Protein AF-A0A426XTE2-F1 (afdb_monomer_lite)

Foldseek 3Di:
DDPPPQPQAPGQGCPVVDDWDWDPPDPDDPDDDPFPDKTKTKDWDDPVSCVRRPPPPPDPDDDDPPVPRFTKMWMWMWTQDPVRDTDIDIDIGGPDPDDDDDDHDDPDDDDDPDDD

InterPro domains:
  IPR008183 Aldose 1-/Glucose-6-phosphate 1-epimerase [PF01263] (3-113)
  IPR011013 Galactose mutarotase-like domain superfamily [SSF74650] (4-115)
  IPR014718 Glycoside hydrolase-type carbohydrate-binding [G3DSA:2.70.98.10] (1-116)

Secondary structure (DSSP, 8-state):
-----SSSPPTT-SGGGSPPEE-SSPPPPSS-----EEEEEEE---HHHHHHS--S-----SS--------EEEEEEEEE-TTS-EEEEEEEEE-SSS---------PPPP-S---

Radius of gyration: 17.94 Å; chains: 1; bounding box: 43×34×53 Å

Structure (mmCIF, N/CA/C/O backbone):
data_AF-A0A426XT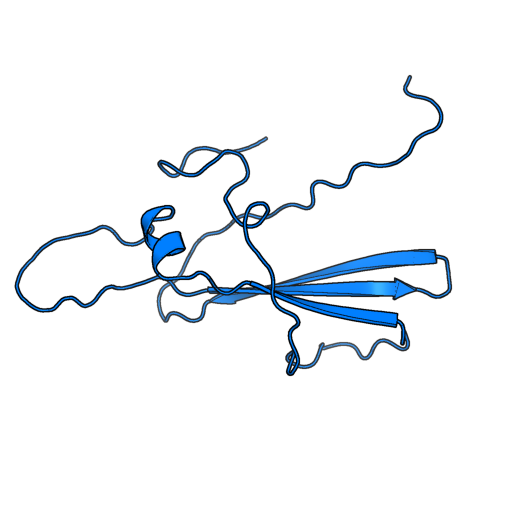E2-F1
#
_entry.id   AF-A0A426XTE2-F1
#
loop_
_atom_site.group_PDB
_atom_site.id
_atom_site.type_symbol
_atom_site.label_atom_id
_atom_site.label_alt_id
_atom_site.label_comp_id
_atom_site.label_asym_id
_atom_site.label_entity_id
_atom_site.label_seq_id
_atom_site.pdbx_PDB_ins_code
_atom_site.Cartn_x
_atom_site.Cartn_y
_atom_site.Cartn_z
_atom_site.occupancy
_atom_site.B_iso_or_equiv
_atom_site.auth_seq_id
_atom_site.auth_comp_id
_atom_site.auth_asym_id
_atom_site.auth_atom_id
_atom_site.pdbx_PDB_model_num
ATOM 1 N N . MET A 1 1 ? 4.806 19.778 3.319 1.00 34.09 1 MET A N 1
ATOM 2 C CA . MET A 1 1 ? 3.989 20.376 4.397 1.00 34.09 1 MET A CA 1
ATOM 3 C C . MET A 1 1 ? 3.361 19.242 5.183 1.00 34.09 1 MET A C 1
ATOM 5 O O . MET A 1 1 ? 2.519 18.538 4.646 1.00 34.09 1 MET A O 1
ATOM 9 N N . GLN A 1 2 ? 3.856 18.993 6.390 1.00 43.81 2 GLN A N 1
ATOM 10 C CA . GLN A 1 2 ? 3.394 17.918 7.259 1.00 43.81 2 GLN A CA 1
ATOM 11 C C . GLN A 1 2 ? 2.650 18.544 8.433 1.00 43.81 2 GLN A C 1
ATOM 13 O O . GLN A 1 2 ? 3.244 19.290 9.205 1.00 43.81 2 GLN A O 1
ATOM 18 N N . PHE A 1 3 ? 1.363 18.241 8.570 1.00 42.81 3 PHE A N 1
ATOM 19 C CA . PHE A 1 3 ? 0.604 18.603 9.759 1.00 42.81 3 PHE A CA 1
ATOM 20 C C . PHE A 1 3 ? 0.754 17.488 10.793 1.00 42.81 3 PHE A C 1
ATOM 22 O O . PHE A 1 3 ? -0.076 16.591 10.902 1.00 42.81 3 PHE A O 1
ATOM 29 N N . GLY A 1 4 ? 1.845 17.555 11.556 1.00 41.91 4 GLY A N 1
ATOM 30 C CA . GLY A 1 4 ? 1.867 17.009 12.908 1.00 41.91 4 GLY A CA 1
ATOM 31 C C . GLY A 1 4 ? 1.003 17.909 13.788 1.00 41.91 4 GLY A C 1
ATOM 32 O O . GLY A 1 4 ? 1.520 18.807 14.437 1.00 41.91 4 GLY A O 1
ATOM 33 N N . SER A 1 5 ? -0.319 17.756 13.726 1.00 43.84 5 SER A N 1
ATOM 34 C CA . SER A 1 5 ? -1.251 18.520 14.574 1.00 43.84 5 SER A CA 1
ATOM 35 C C . SER A 1 5 ? -2.279 17.651 15.296 1.00 43.84 5 SER A C 1
ATOM 37 O O . SER A 1 5 ? -3.168 18.183 15.952 1.00 43.84 5 SER A O 1
ATOM 39 N N . HIS A 1 6 ? -2.154 16.322 15.227 1.00 46.16 6 HIS A N 1
ATOM 40 C CA . HIS A 1 6 ? -3.089 15.396 15.866 1.00 46.16 6 HIS A CA 1
ATOM 41 C C . HIS A 1 6 ? -2.354 14.466 16.844 1.00 46.16 6 HIS A C 1
ATOM 43 O O . HIS A 1 6 ? -2.124 13.295 16.564 1.00 46.16 6 HIS A O 1
ATOM 49 N N . GLY A 1 7 ? -1.981 15.006 18.008 1.00 54.91 7 GLY A N 1
ATOM 50 C CA . GLY A 1 7 ? -1.572 14.215 19.177 1.00 54.91 7 GLY A CA 1
ATOM 51 C C . GLY A 1 7 ? -0.165 13.605 19.133 1.00 54.91 7 GLY A C 1
ATOM 52 O O . GLY A 1 7 ? 0.699 14.039 18.378 1.00 54.91 7 GLY A O 1
ATOM 53 N N . ASN A 1 8 ? 0.054 12.602 19.991 1.00 56.47 8 ASN A N 1
ATOM 54 C CA . ASN A 1 8 ? 1.337 11.935 20.270 1.00 56.47 8 ASN A CA 1
ATOM 55 C C . ASN A 1 8 ? 1.815 11.004 19.131 1.00 56.47 8 ASN A C 1
ATOM 57 O O . ASN A 1 8 ? 2.511 10.020 19.376 1.00 56.47 8 ASN A O 1
ATOM 61 N N . LEU A 1 9 ? 1.384 11.257 17.892 1.00 58.75 9 LEU A N 1
ATOM 62 C CA . LEU A 1 9 ? 1.730 10.412 16.759 1.00 58.75 9 LEU A CA 1
ATOM 63 C C . LEU A 1 9 ? 3.147 10.732 16.275 1.00 58.75 9 LEU A C 1
ATOM 65 O O . LEU A 1 9 ? 3.506 11.897 16.098 1.00 58.75 9 LEU A O 1
ATOM 69 N N . GLU A 1 10 ? 3.932 9.689 16.010 1.00 64.06 10 GLU A N 1
ATOM 70 C CA . GLU A 1 10 ? 5.252 9.815 15.396 1.00 64.06 10 GLU A CA 1
ATOM 71 C C . GLU A 1 10 ? 5.202 10.652 14.109 1.00 64.06 10 GLU A C 1
ATOM 73 O O . GLU A 1 10 ? 4.225 10.633 13.348 1.00 64.06 10 GLU A O 1
ATOM 78 N N . GLN A 1 11 ? 6.295 11.362 13.820 1.00 66.38 11 GLN A N 1
ATOM 79 C CA . GLN A 1 11 ? 6.432 12.078 12.559 1.00 66.38 11 GLN A CA 1
ATOM 80 C C . GLN A 1 11 ? 6.259 11.090 11.388 1.00 66.38 11 GLN A C 1
ATOM 82 O O . GLN A 1 11 ? 6.935 10.066 11.322 1.00 66.38 11 GLN A O 1
ATOM 87 N N . HIS A 1 12 ? 5.368 11.424 10.450 1.00 72.69 12 HIS A N 1
ATOM 88 C CA . HIS A 1 12 ? 4.931 10.612 9.294 1.00 72.69 12 HIS A CA 1
ATOM 89 C C . HIS A 1 12 ? 4.010 9.432 9.629 1.00 72.69 12 HIS A C 1
ATOM 91 O O . HIS A 1 12 ? 3.745 8.594 8.767 1.00 72.69 12 HIS A O 1
ATOM 97 N N . GLY A 1 13 ? 3.480 9.403 10.849 1.00 76.94 13 GLY A N 1
ATOM 98 C CA . GLY A 1 13 ? 2.649 8.321 11.343 1.00 76.94 13 GLY A CA 1
ATOM 99 C C . GLY A 1 13 ? 3.398 7.002 11.480 1.00 76.94 13 GLY A C 1
ATOM 100 O O . GLY A 1 13 ? 4.622 6.941 11.396 1.00 76.94 13 GLY A O 1
ATOM 101 N N . PHE A 1 14 ? 2.642 5.933 11.717 1.00 78.88 14 PHE A N 1
ATOM 102 C CA . PHE A 1 14 ? 3.186 4.654 12.181 1.00 78.88 14 PHE A CA 1
ATOM 103 C C . PHE A 1 14 ? 3.192 3.551 11.117 1.00 78.88 14 PHE A C 1
ATOM 105 O O . PHE A 1 14 ? 3.879 2.553 11.296 1.00 78.88 14 PHE A O 1
ATOM 112 N N . ALA A 1 15 ? 2.494 3.716 9.986 1.00 84.06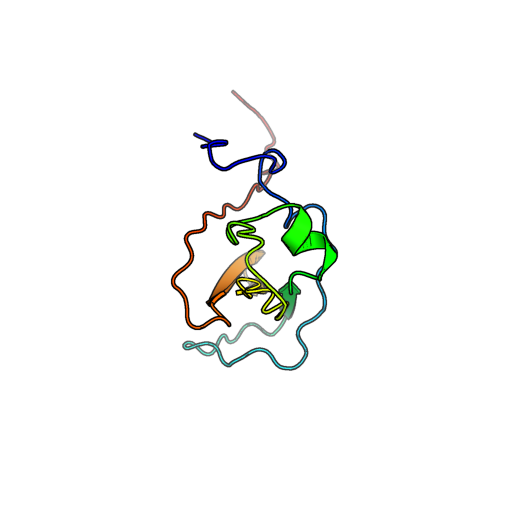 15 ALA A N 1
ATOM 113 C CA . ALA A 1 15 ? 2.346 2.656 8.978 1.00 84.06 15 ALA A CA 1
ATOM 114 C C . ALA A 1 15 ? 3.687 2.137 8.414 1.00 84.06 15 ALA A C 1
ATOM 116 O O . ALA A 1 15 ? 3.793 0.966 8.053 1.00 84.06 15 ALA A O 1
ATOM 117 N N . ARG A 1 16 ? 4.720 2.992 8.367 1.00 86.25 16 ARG A N 1
ATOM 118 C CA . ARG A 1 16 ? 6.090 2.635 7.947 1.00 86.25 16 ARG A CA 1
ATOM 119 C C . ARG A 1 16 ? 6.875 1.819 8.983 1.00 86.25 16 ARG A C 1
ATOM 121 O O . ARG A 1 16 ? 7.838 1.158 8.625 1.00 86.25 16 ARG A O 1
ATOM 128 N N . ASN A 1 17 ? 6.464 1.877 10.249 1.00 84.81 17 ASN A N 1
ATOM 129 C CA . ASN A 1 17 ? 7.133 1.263 11.400 1.00 84.81 17 ASN A CA 1
ATOM 130 C C . ASN A 1 17 ? 6.407 -0.011 11.861 1.00 84.81 17 ASN A C 1
ATOM 132 O O . ASN A 1 17 ? 6.524 -0.421 13.018 1.00 84.81 17 ASN A O 1
ATOM 136 N N . ARG A 1 18 ? 5.597 -0.605 10.979 1.00 85.38 18 ARG A N 1
ATOM 137 C CA . ARG A 1 18 ? 4.779 -1.785 11.257 1.00 85.38 18 ARG A CA 1
ATOM 138 C C . ARG A 1 18 ? 4.966 -2.847 10.198 1.00 85.38 18 ARG A C 1
ATOM 140 O O . ARG A 1 18 ? 5.305 -2.552 9.054 1.00 85.38 18 ARG A O 1
ATOM 147 N N . LEU A 1 19 ? 4.723 -4.090 10.600 1.00 88.31 19 LEU A N 1
ATOM 148 C CA . LEU A 1 19 ? 4.755 -5.223 9.693 1.00 88.31 19 LEU A CA 1
ATOM 149 C C . LEU A 1 19 ? 3.456 -5.274 8.885 1.00 88.31 19 LEU A C 1
ATOM 151 O O . LEU A 1 19 ? 2.360 -5.215 9.441 1.00 88.31 19 LEU A O 1
ATOM 155 N N . TRP A 1 20 ? 3.596 -5.407 7.570 1.00 93.31 20 TRP A N 1
ATOM 156 C CA . TRP A 1 20 ? 2.482 -5.646 6.660 1.00 93.31 20 TRP A CA 1
ATOM 157 C C . TRP A 1 20 ? 2.394 -7.138 6.371 1.00 93.31 20 TRP A C 1
ATOM 159 O O . TRP A 1 20 ? 3.414 -7.814 6.239 1.00 93.31 20 TRP A O 1
ATOM 169 N N . SER A 1 21 ? 1.174 -7.648 6.270 1.00 94.88 21 SER A N 1
ATOM 170 C CA . SER A 1 21 ? 0.923 -9.041 5.899 1.00 94.88 21 SER A CA 1
ATOM 171 C C . SER A 1 21 ? 0.647 -9.147 4.403 1.00 94.88 21 SER A C 1
ATOM 173 O O . SER A 1 21 ? 0.185 -8.183 3.795 1.00 94.88 21 SER A O 1
ATOM 175 N N . ILE A 1 22 ? 0.890 -10.315 3.808 1.00 96.19 22 ILE A N 1
ATOM 176 C CA . ILE A 1 22 ? 0.418 -10.613 2.449 1.00 96.19 22 ILE A CA 1
ATOM 177 C C . ILE A 1 22 ? -1.107 -10.765 2.501 1.00 96.19 22 ILE A C 1
ATOM 179 O O . ILE A 1 22 ? -1.622 -11.506 3.337 1.00 96.19 22 ILE A O 1
ATOM 183 N N . ASP A 1 23 ? -1.824 -10.060 1.627 1.00 94.94 23 ASP A N 1
ATOM 184 C CA . ASP A 1 23 ? -3.275 -10.196 1.490 1.00 94.94 23 ASP A CA 1
ATOM 185 C C . ASP A 1 23 ? -3.581 -11.340 0.516 1.00 94.94 23 ASP A C 1
ATOM 187 O O . ASP A 1 23 ? -3.374 -11.213 -0.691 1.00 94.94 23 ASP A O 1
ATOM 191 N N . THR A 1 24 ? -4.023 -12.484 1.038 1.00 92.69 24 THR A N 1
ATOM 192 C CA . THR A 1 24 ? -4.325 -13.676 0.228 1.00 92.69 24 THR A CA 1
ATOM 193 C C . THR A 1 24 ? -5.714 -13.642 -0.405 1.00 92.69 24 THR A C 1
ATOM 195 O O . THR A 1 24 ? -5.983 -14.443 -1.295 1.00 92.69 24 THR A O 1
ATOM 198 N N . ASP A 1 25 ? -6.587 -12.741 0.049 1.00 91.31 25 ASP A N 1
ATOM 199 C CA . ASP A 1 25 ? -7.948 -12.567 -0.466 1.00 91.31 25 ASP A CA 1
ATOM 200 C C . ASP A 1 25 ? -8.246 -11.072 -0.696 1.00 91.31 25 ASP A C 1
ATOM 202 O O . ASP A 1 25 ? -9.099 -10.467 -0.033 1.00 91.31 25 ASP A O 1
ATOM 206 N N . PRO A 1 26 ? -7.490 -10.413 -1.597 1.00 89.19 26 PRO A N 1
ATOM 207 C CA . PRO A 1 26 ? -7.680 -9.001 -1.852 1.00 89.19 26 PRO A CA 1
ATOM 208 C C . PRO A 1 26 ? -8.992 -8.797 -2.622 1.00 89.19 26 PRO A C 1
ATOM 210 O O . PRO A 1 26 ? -9.240 -9.476 -3.623 1.00 89.19 26 PRO A O 1
ATOM 213 N N . PRO A 1 27 ? -9.813 -7.795 -2.257 1.00 87.19 27 PRO A N 1
ATOM 214 C CA . PRO A 1 27 ? -11.024 -7.497 -3.004 1.00 87.19 27 PRO A CA 1
ATOM 215 C C . PRO A 1 27 ? -10.679 -7.150 -4.460 1.00 87.19 27 PRO A C 1
ATOM 217 O O . PRO A 1 27 ? -9.629 -6.528 -4.708 1.00 87.19 27 PRO A O 1
ATOM 220 N N . PRO A 1 28 ? -11.557 -7.492 -5.420 1.00 85.75 28 PRO A N 1
ATOM 221 C CA . PRO A 1 28 ? -11.297 -7.277 -6.834 1.00 85.75 28 PRO A CA 1
ATOM 222 C C . PRO A 1 28 ? -11.050 -5.796 -7.124 1.00 85.75 28 PRO A C 1
ATOM 224 O O . PRO A 1 28 ? -11.596 -4.900 -6.471 1.00 85.75 28 PRO A O 1
ATOM 227 N N . PHE A 1 29 ? -10.184 -5.533 -8.096 1.00 81.00 29 PHE A N 1
ATOM 228 C CA . PHE A 1 29 ? -9.976 -4.180 -8.592 1.00 81.00 29 PHE A CA 1
ATOM 229 C C . PHE A 1 29 ? -11.041 -3.853 -9.645 1.00 81.00 29 PHE A C 1
ATOM 231 O O . PHE A 1 29 ? -11.451 -4.751 -10.381 1.00 81.00 29 PHE A O 1
ATOM 238 N N . PRO A 1 30 ? -11.476 -2.583 -9.752 1.00 74.75 30 PRO A N 1
ATOM 239 C CA . PRO A 1 30 ? -12.448 -2.176 -10.769 1.00 74.75 30 PRO A CA 1
ATOM 240 C C . PRO A 1 30 ? -11.951 -2.428 -12.196 1.00 74.75 30 PRO A C 1
ATOM 242 O O . PRO A 1 30 ? -12.743 -2.628 -13.110 1.00 7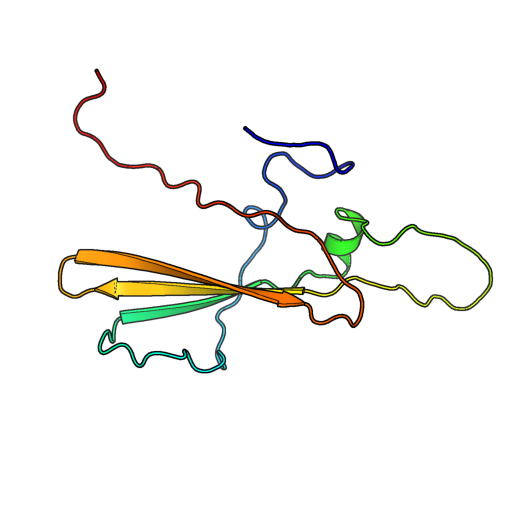4.75 30 PRO A O 1
ATOM 245 N N . THR A 1 31 ? -10.631 -2.408 -12.386 1.00 74.69 31 THR A N 1
ATOM 246 C CA . THR A 1 31 ? -9.969 -2.643 -13.664 1.00 74.69 31 THR A CA 1
ATOM 247 C C . THR A 1 31 ? -9.153 -3.927 -13.604 1.00 74.69 31 THR A C 1
ATOM 249 O O . THR A 1 31 ? -8.366 -4.157 -12.682 1.00 74.69 31 THR A O 1
ATOM 252 N N . VAL A 1 32 ? -9.338 -4.781 -14.610 1.00 69.69 32 VAL A N 1
ATOM 253 C CA . VAL A 1 32 ? -8.538 -5.996 -14.769 1.00 69.69 32 VAL A CA 1
ATOM 254 C C . VAL A 1 32 ? -7.201 -5.598 -15.387 1.00 69.69 32 VAL A C 1
ATOM 256 O O . VAL A 1 32 ? -7.139 -5.136 -16.523 1.00 69.69 32 VAL A O 1
ATOM 259 N N . SER A 1 33 ? -6.128 -5.748 -14.618 1.00 73.81 33 SER A N 1
ATOM 260 C CA . SER A 1 33 ? -4.760 -5.551 -15.093 1.00 73.81 33 SER A CA 1
ATOM 261 C C . SER A 1 33 ? -4.265 -6.823 -15.784 1.00 73.81 33 SER A C 1
ATOM 263 O O . SER A 1 33 ? -4.389 -7.913 -15.229 1.00 73.81 33 SER A O 1
ATOM 265 N N . SER A 1 34 ? -3.637 -6.689 -16.953 1.00 80.38 34 SER A N 1
ATOM 266 C CA . SER A 1 34 ? -2.929 -7.789 -17.623 1.00 80.38 34 SER A CA 1
ATOM 267 C C . SER A 1 34 ? -1.570 -8.117 -16.987 1.00 80.38 34 SER A C 1
ATOM 269 O O . SER A 1 34 ? -0.945 -9.111 -17.361 1.00 80.38 34 SER A O 1
ATOM 271 N N . ASN A 1 35 ? -1.091 -7.292 -16.049 1.00 82.12 35 ASN A N 1
ATOM 272 C CA . ASN A 1 35 ? 0.186 -7.505 -15.373 1.00 82.12 35 ASN A CA 1
ATOM 273 C C . ASN A 1 35 ? 0.093 -8.708 -14.430 1.00 82.12 35 ASN A C 1
ATOM 275 O O . ASN A 1 35 ? -0.798 -8.781 -13.583 1.00 82.12 35 ASN A O 1
ATOM 279 N N . LYS A 1 36 ? 1.039 -9.640 -14.574 1.00 84.62 36 LYS A N 1
ATOM 280 C CA . LYS A 1 36 ? 1.094 -10.897 -13.807 1.00 84.62 36 LYS A CA 1
ATOM 281 C C . LYS A 1 36 ? 2.037 -10.840 -12.603 1.00 84.62 36 LYS A C 1
ATOM 283 O O . LYS A 1 36 ? 1.969 -11.712 -11.747 1.00 84.62 36 LYS A O 1
ATOM 288 N N . ALA A 1 37 ? 2.914 -9.838 -12.545 1.00 93.75 37 ALA A N 1
ATOM 289 C CA . ALA A 1 37 ? 3.859 -9.639 -11.453 1.00 93.75 37 ALA A CA 1
ATOM 290 C C . ALA A 1 37 ? 3.311 -8.588 -10.481 1.00 93.75 37 ALA A C 1
ATOM 292 O O . ALA A 1 37 ? 3.468 -7.384 -10.694 1.00 93.75 37 ALA A O 1
ATOM 293 N N . PHE A 1 38 ? 2.638 -9.043 -9.428 1.00 93.75 38 PHE A N 1
ATOM 294 C CA . PHE A 1 38 ? 2.134 -8.176 -8.370 1.00 93.75 38 PHE A CA 1
ATOM 295 C C . PHE A 1 38 ? 2.164 -8.876 -7.010 1.00 93.75 38 PHE A C 1
ATOM 297 O O . PHE A 1 38 ? 2.204 -10.102 -6.931 1.00 93.75 38 PHE A O 1
ATOM 304 N N . ILE A 1 39 ? 2.124 -8.077 -5.947 1.00 95.69 39 ILE A N 1
ATOM 305 C CA . ILE A 1 39 ? 1.886 -8.533 -4.578 1.00 95.69 39 ILE A CA 1
ATOM 306 C C . ILE A 1 39 ? 0.861 -7.618 -3.916 1.00 95.69 39 ILE A C 1
ATOM 308 O O . ILE A 1 39 ? 0.885 -6.397 -4.106 1.00 95.69 39 ILE A O 1
ATOM 312 N N . ASP A 1 40 ? -0.038 -8.219 -3.147 1.00 96.00 40 ASP A N 1
ATOM 313 C CA . ASP A 1 40 ? -0.987 -7.509 -2.304 1.00 96.00 40 ASP A CA 1
ATOM 314 C C . ASP A 1 40 ? -0.541 -7.580 -0.852 1.00 96.00 40 ASP A C 1
ATOM 316 O O . ASP A 1 40 ? -0.246 -8.651 -0.323 1.00 96.00 40 ASP A O 1
ATOM 320 N N . LEU A 1 41 ? -0.499 -6.417 -0.215 1.00 96.31 41 LEU A N 1
ATOM 321 C CA . LEU A 1 41 ? -0.162 -6.258 1.185 1.00 96.31 41 LEU A CA 1
ATOM 322 C C . LEU A 1 41 ? -1.342 -5.637 1.924 1.00 96.31 41 LEU A C 1
ATOM 324 O O . LEU A 1 41 ? -2.039 -4.767 1.394 1.00 96.31 41 LEU A O 1
ATOM 328 N N . ILE A 1 42 ? -1.524 -6.041 3.174 1.00 94.94 42 ILE A N 1
ATOM 329 C CA . ILE A 1 42 ? -2.532 -5.501 4.072 1.00 94.94 42 ILE A CA 1
ATOM 330 C C . ILE A 1 42 ? -1.921 -5.156 5.424 1.00 94.94 42 ILE A C 1
ATOM 332 O O . ILE A 1 42 ? -1.194 -5.939 6.038 1.00 94.94 42 ILE A O 1
ATOM 336 N N . PHE A 1 43 ? -2.257 -3.964 5.894 1.00 90.94 43 PHE A N 1
ATOM 337 C CA . PHE A 1 43 ? -2.023 -3.509 7.247 1.00 90.94 43 PHE A CA 1
ATOM 338 C C . PHE A 1 43 ? -3.366 -3.394 7.970 1.00 90.94 43 PHE A C 1
ATOM 340 O O . PHE A 1 43 ? -4.276 -2.681 7.529 1.00 90.94 43 PHE A O 1
ATOM 347 N N . LYS A 1 44 ? -3.472 -4.125 9.082 1.00 85.56 44 LYS A N 1
ATOM 348 C CA . LYS A 1 44 ? -4.581 -4.063 10.033 1.00 85.56 44 LYS A CA 1
ATOM 349 C C . LYS A 1 44 ? -4.004 -3.589 11.370 1.00 85.56 44 LYS A C 1
ATOM 351 O O . LYS A 1 44 ? -3.126 -4.283 11.884 1.00 85.56 44 LYS A O 1
ATOM 356 N N . PRO A 1 45 ? -4.443 -2.442 11.911 1.00 73.56 45 PRO A N 1
ATOM 357 C CA . PRO A 1 45 ? -3.960 -1.958 13.197 1.00 73.56 45 PRO A CA 1
ATOM 358 C C . PRO A 1 45 ? -4.262 -2.972 14.306 1.00 73.56 45 PRO A C 1
ATOM 360 O O . PRO A 1 45 ? -5.381 -3.492 14.387 1.00 73.56 45 PRO A O 1
ATOM 363 N N . SER A 1 46 ? -3.268 -3.260 15.143 1.00 67.56 46 SER A N 1
ATOM 364 C CA . SER A 1 46 ? -3.425 -4.123 16.319 1.00 67.56 46 SER A CA 1
ATOM 365 C C . SER A 1 46 ? -3.923 -3.331 17.532 1.00 67.56 46 SER A C 1
ATOM 367 O O . SER A 1 46 ? -3.914 -2.101 17.525 1.00 67.56 46 SER A O 1
ATOM 369 N N . GLU A 1 47 ? -4.314 -4.024 18.608 1.00 65.38 47 GLU A N 1
ATOM 370 C CA . GLU A 1 47 ? -4.689 -3.399 19.890 1.00 65.38 47 GLU A CA 1
ATOM 371 C C . GLU A 1 47 ? -3.658 -2.373 20.397 1.00 65.38 47 GLU A C 1
ATOM 373 O O . GLU A 1 47 ? -4.028 -1.343 20.963 1.00 65.38 47 GLU A O 1
ATOM 378 N N . ASP A 1 48 ? -2.369 -2.612 20.143 1.00 64.12 48 ASP A N 1
ATOM 379 C CA . ASP A 1 48 ? -1.286 -1.708 20.532 1.00 64.12 48 ASP A CA 1
ATOM 380 C C . ASP A 1 48 ? -1.203 -0.446 19.662 1.00 64.12 48 ASP A C 1
ATOM 382 O O . ASP A 1 48 ? -0.801 0.611 20.150 1.00 64.12 48 ASP A O 1
ATOM 386 N N . ASP A 1 49 ? -1.639 -0.505 18.402 1.00 63.81 49 ASP A N 1
ATOM 387 C CA . ASP A 1 49 ? -1.647 0.653 17.501 1.00 63.81 49 ASP A CA 1
ATOM 388 C C . ASP A 1 49 ? -2.713 1.676 17.886 1.00 63.81 49 ASP A C 1
ATOM 390 O O . ASP A 1 49 ? -2.493 2.888 17.794 1.00 63.81 49 ASP A O 1
ATOM 394 N N . TYR A 1 50 ? -3.849 1.206 18.399 1.00 61.75 50 TYR A N 1
ATOM 395 C CA . TYR A 1 50 ? -4.915 2.093 18.851 1.00 61.75 50 TYR A CA 1
ATOM 396 C C . TYR A 1 50 ? -4.549 2.888 20.110 1.00 61.75 50 TYR A C 1
ATOM 398 O O . TYR A 1 50 ? -5.132 3.943 20.358 1.00 61.75 50 TYR A O 1
ATOM 406 N N . LYS A 1 51 ? -3.551 2.436 20.883 1.00 60.94 51 LYS A N 1
ATOM 407 C CA . LYS A 1 51 ? -3.019 3.186 22.034 1.00 60.94 51 LYS A CA 1
ATOM 408 C C . LYS A 1 51 ? -2.228 4.425 21.599 1.00 60.94 51 LYS A C 1
ATOM 410 O O . LYS A 1 51 ? -2.148 5.390 22.354 1.00 60.94 51 LYS A O 1
ATOM 415 N N . ILE A 1 52 ? -1.646 4.402 20.397 1.00 58.50 52 ILE A N 1
ATOM 416 C CA . ILE A 1 52 ? -0.752 5.450 19.873 1.00 58.50 52 ILE A CA 1
ATOM 417 C C . ILE A 1 52 ? -1.524 6.452 18.997 1.00 58.50 52 ILE A C 1
ATOM 419 O O . ILE A 1 52 ? -1.162 7.627 18.937 1.00 58.50 52 ILE A O 1
ATOM 423 N N . TRP A 1 53 ? -2.629 6.025 18.375 1.00 57.22 53 TRP A N 1
ATOM 424 C CA . TRP A 1 53 ? -3.511 6.877 17.569 1.00 57.22 53 TRP A CA 1
ATOM 425 C C . TRP A 1 53 ? -4.933 6.949 18.154 1.00 57.22 53 TRP A C 1
ATOM 427 O O . TRP A 1 53 ? -5.852 6.287 17.663 1.00 57.22 53 TRP A O 1
ATOM 437 N N . PRO A 1 54 ? -5.158 7.763 19.202 1.00 52.31 54 PRO A N 1
ATOM 438 C CA . PRO A 1 54 ? -6.447 7.848 19.862 1.00 52.31 54 PRO A CA 1
ATOM 439 C C . PRO A 1 54 ? -7.331 8.873 19.144 1.00 52.31 54 PRO A C 1
ATOM 441 O O . PRO A 1 54 ? -7.504 10.000 19.602 1.00 52.31 54 PRO A O 1
ATOM 444 N N . HIS A 1 55 ? -7.953 8.491 18.028 1.00 50.38 55 HIS A N 1
ATOM 445 C CA . HIS A 1 55 ? -9.198 9.167 17.630 1.00 50.38 55 HIS A CA 1
ATOM 446 C C . HIS A 1 55 ? -10.381 8.759 18.531 1.00 50.38 55 HIS A C 1
ATOM 448 O O . HIS A 1 55 ? -11.434 9.395 18.502 1.00 50.38 55 HIS A O 1
ATOM 454 N N . SER A 1 56 ? -10.198 7.761 19.403 1.00 46.91 56 SER A N 1
ATOM 455 C CA . SER A 1 56 ? -11.108 7.452 20.499 1.00 46.91 56 SER A CA 1
ATOM 456 C C . SER A 1 56 ? -10.761 8.308 21.716 1.00 46.91 56 SER A C 1
ATOM 458 O O . SER A 1 56 ? -9.837 8.017 22.476 1.00 46.91 56 SER A O 1
ATOM 460 N N . LYS A 1 57 ? -11.521 9.382 21.917 1.00 42.00 57 LYS A N 1
ATOM 461 C CA . LYS A 1 57 ? -11.577 10.088 23.197 1.00 42.00 57 LYS A CA 1
ATOM 462 C C . LYS A 1 57 ? -11.924 9.051 24.277 1.00 42.00 57 LYS A C 1
ATOM 464 O O . LYS A 1 57 ? -13.044 8.546 24.294 1.00 42.00 57 LYS A O 1
ATOM 469 N N . LEU A 1 58 ? -10.964 8.708 25.135 1.00 42.94 58 LEU A N 1
ATOM 470 C CA . LEU A 1 58 ? -11.196 7.888 26.320 1.00 42.94 58 LEU A CA 1
ATOM 471 C C . LEU A 1 58 ? -12.049 8.719 27.289 1.00 42.94 58 LEU A C 1
ATOM 473 O O . LEU A 1 58 ? -11.523 9.477 28.099 1.00 42.94 58 LEU A O 1
ATOM 477 N N . LEU A 1 59 ? -13.372 8.646 27.159 1.00 41.81 59 LEU A N 1
ATOM 478 C CA . LEU A 1 59 ? -14.271 9.030 28.238 1.00 41.81 59 LEU A CA 1
ATOM 479 C C . LEU A 1 59 ? -14.527 7.769 29.049 1.00 41.81 59 LEU A C 1
ATOM 481 O O . LEU A 1 59 ? -15.313 6.910 28.661 1.00 41.81 59 LEU A O 1
ATOM 485 N N . ILE A 1 60 ? -13.798 7.661 30.157 1.00 44.12 60 ILE A N 1
ATOM 486 C CA . ILE A 1 60 ? -14.138 6.759 31.249 1.00 44.12 60 ILE A CA 1
ATOM 487 C C . ILE A 1 60 ? -15.444 7.298 31.830 1.00 44.12 60 ILE A C 1
ATOM 489 O O . ILE A 1 60 ? -15.424 8.249 32.605 1.00 44.12 60 ILE A O 1
ATOM 493 N N . LEU A 1 61 ? -16.567 6.736 31.398 1.00 42.03 61 LEU A N 1
ATOM 494 C CA . LEU A 1 61 ? -17.810 6.753 32.153 1.00 42.03 61 LEU A CA 1
ATOM 495 C C . LEU A 1 61 ? -18.333 5.317 32.150 1.00 42.03 61 LEU A C 1
ATOM 497 O O . LEU A 1 61 ? -18.800 4.812 31.137 1.00 42.03 61 LEU A O 1
ATOM 501 N N . ASP A 1 62 ? -18.132 4.684 33.299 1.00 48.84 62 ASP A N 1
ATOM 502 C CA . ASP A 1 62 ? -18.916 3.609 33.890 1.00 48.84 62 ASP A CA 1
ATOM 503 C C . ASP A 1 62 ? -19.137 2.319 33.069 1.00 48.84 62 ASP A C 1
ATOM 505 O O . ASP A 1 62 ? -19.980 2.199 32.188 1.00 48.84 62 ASP A O 1
ATOM 509 N N . PHE A 1 63 ? -18.391 1.298 33.495 1.00 47.94 63 PHE A N 1
ATOM 510 C CA . PHE A 1 63 ? -18.746 -0.127 33.542 1.00 47.94 63 PHE A CA 1
ATOM 511 C C . PHE A 1 63 ? -18.965 -0.941 32.258 1.00 47.94 63 PHE A C 1
ATOM 513 O O . PHE A 1 63 ? -19.000 -2.162 32.351 1.00 47.94 63 PHE A O 1
ATOM 520 N N . GLU A 1 64 ? -18.975 -0.351 31.069 1.00 44.97 64 GLU A N 1
ATOM 521 C CA . GLU A 1 64 ? -18.917 -1.125 29.822 1.00 44.97 64 GLU A CA 1
ATOM 522 C C . GLU A 1 64 ? -17.767 -0.619 28.961 1.00 44.97 64 GLU A C 1
ATOM 524 O O . GLU A 1 64 ? -17.825 0.457 28.365 1.00 44.97 64 GLU A O 1
ATOM 529 N N . ALA A 1 65 ? -16.690 -1.402 28.904 1.00 41.16 65 ALA A N 1
ATOM 530 C CA . ALA A 1 65 ? -15.534 -1.157 28.055 1.00 41.16 65 ALA A CA 1
ATOM 531 C C . ALA A 1 65 ? -15.899 -1.362 26.572 1.00 41.16 65 ALA A C 1
ATOM 533 O O . ALA A 1 65 ? -15.365 -2.235 25.895 1.00 41.16 65 ALA A O 1
ATOM 534 N N . HIS A 1 66 ? -16.797 -0.535 26.036 1.00 45.59 66 HIS A N 1
ATOM 535 C CA . HIS A 1 66 ? -16.939 -0.332 24.601 1.00 45.59 66 HIS A CA 1
ATOM 536 C C . HIS A 1 66 ? -15.742 0.493 24.131 1.00 45.59 66 HIS A C 1
ATOM 538 O O . HIS A 1 66 ? -15.817 1.703 23.904 1.00 45.59 66 HIS A O 1
ATOM 544 N N . ILE A 1 67 ? -14.600 -0.186 24.023 1.00 47.38 67 ILE A N 1
ATOM 545 C CA . ILE A 1 67 ? -13.417 0.305 23.337 1.00 47.38 67 ILE A CA 1
ATOM 546 C C . ILE A 1 67 ? -13.829 0.516 21.872 1.00 47.38 67 ILE A C 1
ATOM 548 O O . ILE A 1 67 ? -13.780 -0.393 21.049 1.00 47.38 67 ILE A O 1
ATOM 552 N N . PHE A 1 68 ? -14.298 1.721 21.546 1.00 49.53 68 PHE A N 1
ATOM 553 C CA . PHE A 1 68 ? -14.584 2.139 20.176 1.00 49.53 68 PHE A CA 1
ATOM 554 C C . PHE A 1 68 ? -13.259 2.388 19.457 1.00 49.53 68 PHE A C 1
ATOM 556 O O . PHE A 1 68 ? -12.819 3.524 19.286 1.00 49.53 68 PHE A O 1
ATOM 563 N N . LEU A 1 69 ? -12.599 1.298 19.083 1.00 54.00 69 LEU A N 1
ATOM 564 C CA . LEU A 1 69 ? -11.458 1.314 18.188 1.00 54.00 69 LEU A CA 1
ATOM 565 C C . LEU A 1 69 ? -11.968 1.713 16.803 1.00 54.00 69 LEU A C 1
ATOM 567 O O . LEU A 1 69 ? -12.730 0.966 16.189 1.00 54.00 69 LEU A O 1
ATOM 571 N N . CYS A 1 70 ? -11.561 2.882 16.301 1.00 56.94 70 CYS A N 1
ATOM 572 C CA . CYS A 1 70 ? -11.745 3.206 14.888 1.00 56.94 70 CYS A CA 1
ATOM 573 C C . CYS A 1 70 ? -10.900 2.225 14.072 1.00 56.94 70 CYS A C 1
ATOM 575 O O . CYS A 1 70 ? -9.705 2.443 13.871 1.00 56.94 70 CYS A O 1
ATOM 577 N N . SER A 1 71 ? -11.507 1.123 13.645 1.00 75.44 71 SER A N 1
ATOM 578 C CA . SER A 1 71 ? -10.828 0.132 12.827 1.00 75.44 71 SER A CA 1
ATOM 579 C C . SER A 1 71 ? -10.788 0.608 11.378 1.00 75.44 71 SER A C 1
ATOM 581 O O . SER A 1 71 ? -11.783 1.068 10.812 1.00 75.44 71 SER A O 1
ATOM 583 N N . TYR A 1 72 ? -9.616 0.502 10.770 1.00 83.94 72 TYR A N 1
ATOM 584 C CA . TYR A 1 72 ? -9.438 0.707 9.344 1.00 83.94 72 TYR A CA 1
ATOM 585 C C . TYR A 1 72 ? -8.516 -0.377 8.798 1.00 83.94 72 TYR A C 1
ATOM 587 O O . TYR A 1 72 ? -7.713 -0.961 9.521 1.00 83.94 72 TYR A O 1
ATOM 595 N N . GLU A 1 73 ? -8.603 -0.629 7.501 1.00 90.00 73 GLU A N 1
ATOM 596 C CA . GLU A 1 73 ? -7.673 -1.502 6.794 1.00 90.00 73 GLU A CA 1
ATOM 597 C C . GLU A 1 73 ? -6.971 -0.693 5.713 1.00 90.00 73 GLU A C 1
ATOM 599 O O . GLU A 1 73 ? -7.625 -0.036 4.898 1.00 90.00 73 GLU A O 1
ATOM 604 N N . PHE A 1 74 ? -5.643 -0.770 5.673 1.00 92.44 74 PHE A N 1
ATOM 605 C CA . PHE A 1 74 ? -4.861 -0.250 4.558 1.00 92.44 74 PHE A CA 1
ATOM 606 C C . PHE A 1 74 ? -4.421 -1.433 3.701 1.00 92.44 74 PHE A C 1
ATOM 608 O O . PHE A 1 74 ? -3.666 -2.286 4.152 1.00 92.44 74 PHE A O 1
ATOM 615 N N . ARG A 1 75 ? -4.853 -1.464 2.440 1.00 95.06 75 ARG A N 1
ATOM 616 C CA . ARG A 1 75 ? -4.328 -2.380 1.423 1.00 95.06 75 ARG A CA 1
ATOM 617 C C . ARG A 1 75 ? -3.440 -1.650 0.424 1.00 95.06 75 ARG A C 1
ATOM 619 O O . ARG A 1 75 ? -3.786 -0.561 -0.031 1.00 95.06 75 ARG A O 1
ATOM 626 N N . LEU A 1 76 ? -2.331 -2.270 0.046 1.00 95.38 76 LEU A N 1
ATOM 627 C CA . LEU A 1 76 ? -1.410 -1.786 -0.974 1.00 95.38 76 LEU A CA 1
ATOM 628 C C . LEU A 1 76 ? -1.154 -2.902 -1.984 1.00 95.38 76 LEU A C 1
ATOM 630 O O . LEU A 1 76 ? -0.646 -3.956 -1.616 1.00 95.38 76 LEU A O 1
ATOM 634 N N . ARG A 1 77 ? -1.452 -2.648 -3.258 1.00 95.19 77 ARG A N 1
ATOM 635 C CA . ARG A 1 77 ? -0.976 -3.490 -4.359 1.00 95.19 77 ARG A CA 1
ATOM 636 C C . ARG A 1 77 ? 0.257 -2.866 -4.986 1.00 95.19 77 ARG A C 1
ATOM 638 O O . ARG A 1 77 ? 0.214 -1.709 -5.407 1.00 95.19 77 ARG A O 1
ATOM 645 N N . ILE A 1 78 ? 1.315 -3.657 -5.099 1.00 95.50 78 ILE A N 1
ATOM 646 C CA . ILE A 1 78 ? 2.535 -3.314 -5.828 1.00 95.50 78 ILE A CA 1
ATOM 647 C C . ILE A 1 78 ? 2.533 -4.139 -7.107 1.00 95.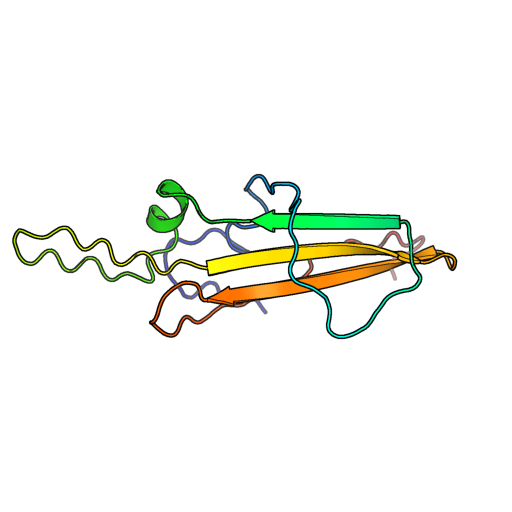50 78 ILE A C 1
ATOM 649 O O . ILE A 1 78 ? 2.379 -5.355 -7.051 1.00 95.50 78 ILE A O 1
ATOM 653 N N . THR A 1 79 ? 2.650 -3.495 -8.263 1.00 95.19 79 THR A N 1
ATOM 654 C CA . THR A 1 79 ? 2.650 -4.166 -9.571 1.00 95.19 79 THR A CA 1
ATOM 655 C C . THR A 1 79 ? 3.861 -3.733 -10.381 1.00 95.19 79 THR A C 1
ATOM 657 O O . THR A 1 79 ? 4.165 -2.542 -10.442 1.00 95.19 79 THR A O 1
ATOM 660 N N . LEU A 1 80 ? 4.519 -4.701 -11.016 1.00 94.50 80 LEU A N 1
ATOM 661 C CA . LEU A 1 80 ? 5.586 -4.470 -11.981 1.00 94.50 80 LEU A CA 1
ATOM 662 C C . LEU A 1 80 ? 5.017 -4.608 -13.393 1.00 94.50 80 LEU A C 1
ATOM 664 O O . LEU A 1 80 ? 4.500 -5.664 -13.774 1.00 94.50 80 LEU A O 1
ATOM 668 N N . GLY A 1 81 ? 5.084 -3.520 -14.153 1.00 91.00 81 GLY A N 1
ATOM 669 C CA . GLY A 1 81 ? 4.719 -3.491 -15.560 1.00 91.00 81 GLY A CA 1
ATOM 670 C C . GLY A 1 81 ? 5.831 -4.074 -16.439 1.00 91.00 81 GLY A C 1
ATOM 671 O O . GLY A 1 81 ? 7.011 -3.960 -16.103 1.00 91.00 81 GLY A O 1
ATOM 672 N N . PRO A 1 82 ? 5.494 -4.662 -17.600 1.00 89.25 82 PRO A N 1
ATOM 673 C CA . PRO A 1 82 ? 6.489 -5.198 -18.532 1.00 89.25 82 PRO A CA 1
ATOM 674 C C . PRO A 1 82 ? 7.411 -4.116 -19.123 1.00 89.25 82 PRO A C 1
ATOM 676 O O . PRO A 1 82 ? 8.498 -4.442 -19.588 1.00 89.25 82 PRO A O 1
ATOM 679 N N . GLY A 1 83 ? 6.998 -2.843 -19.093 1.00 90.06 83 GLY A N 1
ATOM 680 C CA . GLY A 1 83 ? 7.801 -1.692 -19.518 1.00 90.06 83 GLY A CA 1
ATOM 681 C C . GLY A 1 83 ? 8.815 -1.198 -18.479 1.00 90.06 83 GLY A C 1
ATOM 682 O O . GLY A 1 83 ? 9.536 -0.245 -18.755 1.00 90.06 83 GLY A O 1
ATOM 683 N N . GLY A 1 84 ? 8.887 -1.828 -17.301 1.00 89.81 84 GLY A N 1
ATOM 684 C CA . GLY A 1 84 ? 9.718 -1.372 -16.181 1.00 89.81 84 GLY A CA 1
ATOM 685 C C . GLY A 1 84 ? 8.997 -0.433 -15.208 1.00 89.81 84 GLY A C 1
ATOM 686 O O . GLY A 1 84 ? 9.612 0.058 -14.264 1.00 89.81 84 GLY A O 1
ATOM 687 N N . ASP A 1 85 ? 7.699 -0.200 -15.405 1.00 92.06 85 ASP A N 1
ATOM 688 C CA . ASP A 1 85 ? 6.885 0.630 -14.522 1.00 92.06 85 ASP A CA 1
ATOM 689 C C . ASP A 1 85 ? 6.668 -0.031 -13.152 1.00 92.06 85 ASP A C 1
ATOM 691 O O . ASP A 1 85 ? 6.335 -1.216 -13.060 1.00 92.06 85 ASP A O 1
ATOM 695 N N . LEU A 1 86 ? 6.770 0.759 -12.081 1.00 93.81 86 LEU A N 1
ATOM 696 C CA . LEU A 1 86 ? 6.359 0.372 -10.731 1.00 93.81 86 LEU A CA 1
ATOM 697 C C . LEU A 1 86 ? 5.056 1.094 -10.374 1.00 93.81 86 LEU A C 1
ATOM 699 O O . LEU A 1 86 ? 5.040 2.310 -10.191 1.00 93.81 86 LEU A O 1
ATOM 703 N N . MET A 1 87 ? 3.962 0.344 -10.243 1.00 93.25 87 MET A N 1
ATOM 704 C CA . MET A 1 87 ? 2.644 0.889 -9.911 1.00 93.25 87 MET A CA 1
ATOM 705 C C . MET A 1 87 ? 2.269 0.563 -8.462 1.00 93.25 87 MET A C 1
ATOM 707 O O . MET A 1 87 ? 2.290 -0.600 -8.054 1.00 93.25 87 MET A O 1
ATOM 711 N N . LEU A 1 88 ? 1.877 1.589 -7.698 1.00 94.50 88 LEU A N 1
ATOM 712 C CA . LEU A 1 88 ? 1.444 1.480 -6.301 1.00 94.50 88 LEU A CA 1
ATOM 713 C C . LEU A 1 88 ? -0.033 1.867 -6.170 1.00 94.50 88 LEU A C 1
ATOM 715 O O . LEU A 1 88 ? -0.387 3.040 -6.302 1.00 94.50 88 LEU A O 1
ATOM 719 N N . THR A 1 89 ? -0.902 0.900 -5.872 1.00 93.88 89 THR A N 1
ATOM 720 C CA . THR A 1 89 ? -2.340 1.150 -5.675 1.00 93.88 89 THR A CA 1
ATOM 721 C C . THR A 1 89 ? -2.716 1.012 -4.203 1.00 93.88 89 THR A C 1
ATOM 723 O O . THR A 1 89 ? -2.796 -0.102 -3.686 1.00 93.88 89 THR A O 1
ATOM 726 N N . SER A 1 90 ? -2.973 2.139 -3.535 1.00 94.06 90 SER A N 1
ATOM 727 C CA . SER A 1 90 ? -3.428 2.176 -2.137 1.00 94.06 90 SER A CA 1
ATOM 728 C C . SER A 1 90 ? -4.955 2.178 -2.045 1.00 94.06 90 SER A C 1
ATOM 730 O O . SER A 1 90 ? -5.622 2.930 -2.754 1.00 94.06 90 SER A O 1
ATOM 732 N N . ARG A 1 91 ? -5.514 1.363 -1.146 1.00 93.00 91 ARG A N 1
ATOM 733 C CA . ARG A 1 91 ? -6.945 1.318 -0.815 1.00 93.00 91 ARG A CA 1
ATOM 734 C C . ARG A 1 91 ? -7.109 1.331 0.698 1.00 93.00 91 ARG A C 1
ATOM 736 O O . ARG A 1 91 ? -6.682 0.397 1.370 1.00 93.00 91 ARG A O 1
ATOM 743 N N . ILE A 1 92 ? -7.745 2.372 1.219 1.00 91.12 92 ILE A N 1
ATOM 744 C CA . ILE A 1 92 ? -8.011 2.518 2.647 1.00 91.12 92 ILE A CA 1
ATOM 745 C C . ILE A 1 92 ? -9.508 2.312 2.867 1.00 91.12 92 ILE A C 1
ATOM 747 O O . ILE A 1 92 ? -10.326 2.963 2.217 1.00 91.12 92 ILE A O 1
ATOM 751 N N . ARG A 1 93 ? -9.867 1.394 3.765 1.00 89.19 93 ARG A N 1
ATOM 752 C CA . ARG A 1 93 ? -11.256 1.085 4.117 1.00 89.19 93 ARG A CA 1
ATOM 753 C C . ARG A 1 93 ? -11.505 1.432 5.576 1.00 89.19 93 ARG A C 1
ATOM 755 O O . ARG A 1 93 ? -10.794 0.930 6.439 1.00 89.19 93 ARG A O 1
ATOM 762 N N . ASN A 1 94 ? -12.540 2.230 5.833 1.00 87.88 94 ASN A N 1
ATOM 763 C CA . ASN A 1 94 ? -13.124 2.318 7.165 1.00 87.88 94 ASN A CA 1
ATOM 764 C C . ASN A 1 94 ? -13.840 1.003 7.471 1.00 87.88 94 ASN A C 1
ATOM 766 O O . ASN A 1 94 ? -14.734 0.622 6.712 1.00 87.88 94 ASN A O 1
ATOM 770 N N . THR A 1 95 ? -13.448 0.304 8.527 1.00 84.69 95 THR A N 1
ATOM 771 C CA . THR A 1 95 ? -14.155 -0.902 8.979 1.00 84.69 95 THR A CA 1
ATOM 772 C C . THR A 1 95 ? -15.052 -0.637 10.181 1.00 84.69 95 THR A C 1
ATOM 774 O O . THR A 1 95 ? -15.804 -1.524 10.575 1.00 84.69 95 THR A O 1
ATOM 777 N N . ASP A 1 96 ? -15.029 0.586 10.709 1.00 79.00 96 ASP A N 1
ATOM 778 C CA . ASP A 1 96 ? -15.968 1.082 11.707 1.00 79.00 96 ASP A CA 1
ATOM 779 C C . ASP A 1 96 ? -17.162 1.807 11.046 1.00 79.00 96 ASP A C 1
ATOM 781 O O . ASP A 1 96 ? -17.132 2.198 9.876 1.00 79.00 96 ASP A O 1
ATOM 785 N N . GLY A 1 97 ? -18.235 2.006 11.810 1.00 74.12 97 GLY A N 1
ATOM 786 C CA . GLY A 1 97 ? -19.409 2.780 11.401 1.00 74.12 97 GLY A CA 1
ATOM 787 C C . GLY A 1 97 ? -19.234 4.297 11.540 1.00 74.12 97 GLY A C 1
ATOM 788 O O . GLY A 1 97 ? -20.102 5.058 11.113 1.00 74.12 97 GLY A O 1
ATOM 789 N N . LYS A 1 98 ? -18.135 4.761 12.147 1.00 79.56 98 LYS A N 1
ATOM 790 C CA . LYS A 1 98 ? -17.881 6.182 12.419 1.00 79.56 98 LYS A CA 1
ATOM 791 C C . LYS A 1 98 ? -16.939 6.785 11.383 1.00 79.56 98 LYS A C 1
ATOM 793 O O . LYS A 1 98 ? -15.926 6.162 11.082 1.00 79.56 98 LYS A O 1
ATOM 798 N N . PRO A 1 99 ? -17.200 7.998 10.866 1.00 80.75 99 PRO A N 1
ATOM 799 C CA . PRO A 1 99 ? -16.254 8.678 9.988 1.00 80.75 99 PRO A CA 1
ATOM 800 C C . PRO A 1 99 ? -14.880 8.831 10.650 1.00 80.75 99 PRO A C 1
ATOM 802 O O . PRO A 1 99 ? -14.795 9.184 11.826 1.00 80.75 99 PRO A O 1
ATOM 805 N N . PHE A 1 100 ? -13.813 8.622 9.881 1.00 78.19 100 PHE A N 1
ATOM 806 C CA . PHE A 1 100 ? -12.449 8.908 10.317 1.00 78.19 100 PHE A CA 1
ATOM 807 C C . PHE A 1 100 ? -11.724 9.751 9.269 1.00 78.19 100 PHE A C 1
ATOM 809 O O . PHE A 1 100 ? -11.981 9.639 8.068 1.00 78.19 100 PHE A O 1
ATOM 816 N N . SER A 1 101 ? -10.811 10.593 9.741 1.00 80.56 101 SER A N 1
ATOM 817 C CA . SER A 1 101 ? -9.957 11.423 8.896 1.00 80.56 101 SER A CA 1
ATOM 818 C C . SER A 1 101 ? -8.563 10.822 8.850 1.00 80.56 101 SER A C 1
ATOM 820 O O . SER A 1 101 ? -8.022 10.416 9.877 1.00 80.56 101 SER A O 1
ATOM 822 N N . PHE A 1 102 ? -7.961 10.793 7.666 1.00 82.62 102 PHE A N 1
ATOM 823 C CA . PHE A 1 102 ? -6.600 10.306 7.492 1.00 82.62 102 PHE A CA 1
ATOM 824 C C . PHE A 1 102 ? -5.868 11.092 6.414 1.00 82.62 102 PHE A C 1
ATOM 826 O O . PHE A 1 102 ? -6.467 11.744 5.561 1.00 82.62 102 PHE A O 1
ATOM 833 N N . THR A 1 103 ? -4.545 10.994 6.454 1.00 84.88 103 THR A N 1
ATOM 834 C CA . THR A 1 103 ? -3.660 11.435 5.379 1.00 84.88 103 THR A CA 1
ATOM 835 C C . THR A 1 103 ? -2.671 10.315 5.094 1.00 84.88 103 THR A C 1
ATOM 837 O O . THR A 1 103 ? -2.353 9.521 5.979 1.00 84.88 103 THR A O 1
ATOM 840 N N . PHE A 1 104 ? -2.197 10.225 3.858 1.00 88.31 104 PHE A N 1
ATOM 841 C CA . PHE A 1 104 ? -1.123 9.310 3.493 1.00 88.31 104 PHE A CA 1
ATOM 842 C C . PHE A 1 104 ? -0.280 9.934 2.383 1.00 88.31 104 PHE A C 1
ATOM 844 O O . PHE A 1 104 ? -0.738 10.822 1.664 1.00 88.31 104 PHE A O 1
ATOM 851 N N . ALA A 1 105 ? 0.959 9.473 2.261 1.00 90.12 105 ALA A N 1
ATOM 852 C CA . ALA A 1 105 ? 1.867 9.872 1.201 1.00 90.12 105 ALA A CA 1
ATOM 853 C C . ALA A 1 105 ? 2.827 8.720 0.894 1.00 90.12 105 ALA A C 1
ATOM 855 O O . ALA A 1 105 ? 3.156 7.930 1.780 1.00 90.12 105 ALA A O 1
ATOM 856 N N . TYR A 1 106 ? 3.314 8.663 -0.342 1.00 91.75 106 TYR A N 1
ATOM 857 C CA . TYR A 1 106 ? 4.475 7.850 -0.686 1.00 91.75 106 TYR A CA 1
ATOM 858 C C . TYR A 1 106 ? 5.737 8.691 -0.505 1.00 91.75 106 TYR A C 1
ATOM 860 O O . TYR A 1 106 ? 5.822 9.802 -1.024 1.00 91.75 106 TYR A O 1
ATOM 868 N N . HIS A 1 107 ? 6.715 8.162 0.227 1.00 91.88 107 HIS A N 1
ATOM 869 C CA . HIS A 1 107 ? 7.990 8.834 0.476 1.00 91.88 107 HIS A CA 1
ATOM 870 C C . HIS A 1 107 ? 9.112 8.193 -0.356 1.00 91.88 107 HIS A C 1
ATOM 872 O O . HIS A 1 107 ? 10.088 7.666 0.177 1.00 91.88 107 HIS A O 1
ATOM 878 N N . THR A 1 108 ? 8.922 8.175 -1.676 1.00 92.25 108 THR A N 1
ATOM 879 C CA . THR A 1 108 ? 9.819 7.512 -2.630 1.00 92.25 108 THR A CA 1
ATOM 880 C C . THR A 1 108 ? 11.121 8.292 -2.804 1.00 92.25 108 THR A C 1
ATOM 882 O O . THR A 1 108 ? 11.097 9.485 -3.097 1.00 92.25 108 THR A O 1
ATOM 885 N N . TYR A 1 109 ? 12.256 7.606 -2.673 1.00 92.56 109 TYR A N 1
ATOM 886 C CA . TYR A 1 109 ? 13.577 8.153 -2.979 1.00 92.56 109 TYR A CA 1
ATOM 887 C C . TYR A 1 109 ? 13.971 7.753 -4.399 1.00 92.56 109 TYR A C 1
ATOM 889 O O . TYR A 1 109 ? 14.113 6.568 -4.696 1.00 92.56 109 TYR A O 1
ATOM 897 N N . PHE A 1 110 ? 14.135 8.739 -5.276 1.00 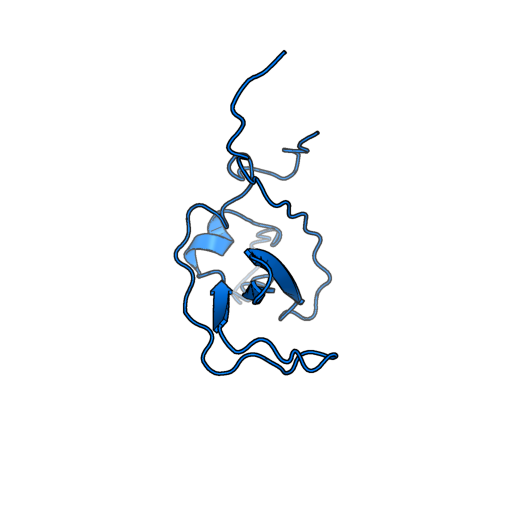91.94 110 PHE A N 1
ATOM 898 C CA . PHE A 1 110 ? 14.581 8.501 -6.644 1.00 91.94 110 PHE A CA 1
ATOM 899 C C . PHE A 1 110 ? 16.103 8.426 -6.703 1.00 91.94 110 PHE A C 1
ATOM 901 O O . PHE A 1 110 ? 16.799 9.273 -6.143 1.00 91.94 110 PHE A O 1
ATOM 908 N N 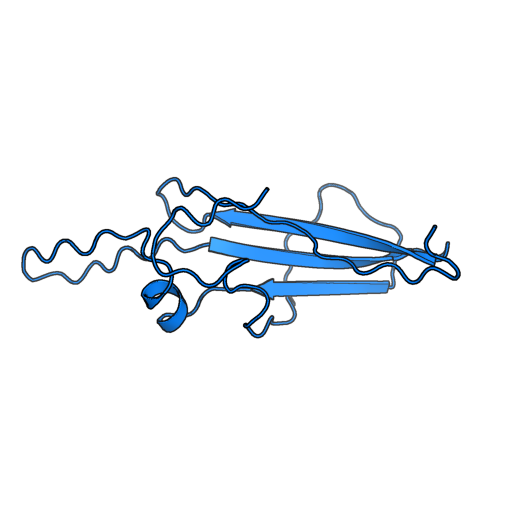. SER A 1 111 ? 16.613 7.419 -7.409 1.00 93.44 111 SER A N 1
ATOM 909 C CA . SER A 1 111 ? 18.020 7.387 -7.790 1.00 93.44 111 SER A CA 1
ATOM 910 C C . SER A 1 111 ? 18.228 8.369 -8.939 1.00 93.44 111 SER A C 1
ATOM 912 O O . SER A 1 111 ? 17.589 8.253 -9.984 1.00 93.44 111 SER A O 1
ATOM 914 N N . VAL A 1 112 ? 19.095 9.352 -8.723 1.00 94.56 112 VAL A N 1
ATOM 915 C CA . VAL A 1 112 ? 19.474 10.360 -9.714 1.00 94.56 112 VAL A CA 1
ATOM 916 C C . VAL A 1 112 ? 20.991 10.388 -9.825 1.00 94.56 112 VAL A C 1
ATOM 918 O O . VAL A 1 112 ? 21.693 10.173 -8.838 1.00 94.56 112 VAL A O 1
ATOM 921 N N . SER A 1 113 ? 21.506 10.619 -11.030 1.00 95.06 113 SER A N 1
ATOM 922 C CA . SER A 1 113 ? 22.951 10.647 -11.281 1.00 95.06 113 SER A CA 1
ATOM 923 C C . SER A 1 113 ? 23.613 11.968 -10.882 1.00 95.06 113 SER A C 1
ATOM 925 O O . SER A 1 113 ? 24.814 11.992 -10.650 1.00 95.06 113 SER A O 1
ATOM 927 N N . ASP A 1 114 ? 22.846 13.057 -10.832 1.00 92.81 114 ASP A N 1
ATOM 928 C CA . ASP A 1 114 ? 23.306 14.409 -10.510 1.00 92.81 114 ASP A CA 1
ATOM 929 C C . ASP A 1 114 ? 22.161 15.168 -9.825 1.00 92.81 114 ASP A C 1
ATOM 931 O O . ASP A 1 114 ? 20.991 14.974 -10.172 1.00 92.81 114 ASP A O 1
ATOM 935 N N . ILE A 1 115 ? 22.494 16.012 -8.850 1.00 84.88 115 ILE A N 1
ATOM 936 C CA . ILE A 1 115 ? 21.559 16.928 -8.188 1.00 84.88 115 ILE A CA 1
ATOM 937 C C . ILE A 1 115 ? 22.143 18.325 -8.383 1.00 84.88 115 ILE A C 1
ATOM 939 O O . ILE A 1 115 ? 23.219 18.607 -7.856 1.00 84.88 115 ILE A O 1
ATOM 943 N N . ARG A 1 116 ? 21.455 19.170 -9.154 1.00 76.00 116 ARG A N 1
ATOM 944 C CA . ARG A 1 116 ? 21.826 20.577 -9.359 1.00 76.00 116 ARG A CA 1
ATOM 945 C C . ARG A 1 116 ? 21.016 21.504 -8.476 1.00 76.00 116 ARG A C 1
ATOM 947 O O . ARG A 1 116 ? 19.817 21.205 -8.276 1.00 76.00 116 ARG A O 1
#

pLDDT: mean 76.47, std 18.47, range [34.09, 96.31]

Sequence (116 aa):
MQFGSHGNLEQHGFARNRLWSIDTDPPPFPTVSSNKAFIDLIFKPSEDDYKIWPHSKLLILDFEAHIFLCSYEFRLRITLGPGGDLMLTSRIRNTDGKPFSFTFAYHTYFSVSDIR

Organism: Ensete ventricosum (NCBI:txid4639)